Protein AF-A0A0R3DWK3-F1 (afdb_monomer_lite)

Foldseek 3Di:
DDQDDPQDAQQDPVSVVPADQVLLCCLLVPADQPDDQDDPVSPDSNNNSVVVNCCVVVVDPDDPSNVNHVVVVVVVVVPDPDD

Sequence (83 aa):
MRYRVNFKPVVTLADLDSLNQDLVAEAYISAKRGDPEPGSNRGRAYWHGWRCRMMDLGEISIDDGHRRLVRAYVERLRNKPST

pLDDT: mean 90.28, std 12.87, range [38.53, 98.06]

Radius of gyration: 13.38 Å; chains: 1; bounding box: 26×29×40 Å

Structure (mmCIF, N/CA/C/O backbone):
data_AF-A0A0R3DWK3-F1
#
_entry.id   AF-A0A0R3DWK3-F1
#
loop_
_atom_site.group_PDB
_atom_site.id
_atom_site.type_symbol
_atom_site.label_atom_id
_atom_site.label_alt_id
_atom_site.label_comp_id
_atom_site.label_asym_id
_atom_site.label_entity_id
_atom_site.label_seq_id
_atom_site.pdbx_PDB_ins_code
_atom_site.Cartn_x
_atom_site.Cartn_y
_atom_site.Cartn_z
_atom_site.occupancy
_atom_site.B_iso_or_equiv
_atom_site.auth_seq_id
_atom_site.auth_comp_id
_atom_site.auth_asym_id
_atom_site.auth_atom_id
_atom_site.pdbx_PDB_model_num
ATOM 1 N N . MET A 1 1 ? 10.074 -15.371 -18.181 1.00 38.53 1 MET A N 1
ATOM 2 C CA . MET A 1 1 ? 8.669 -15.559 -17.754 1.00 38.53 1 MET A CA 1
ATOM 3 C C . MET A 1 1 ? 8.404 -14.590 -16.603 1.00 38.53 1 MET A C 1
ATOM 5 O O . MET A 1 1 ? 9.011 -14.753 -15.554 1.00 38.53 1 MET A O 1
ATOM 9 N N . ARG A 1 2 ? 7.639 -13.506 -16.808 1.00 45.53 2 ARG A N 1
ATOM 10 C CA . ARG A 1 2 ? 7.312 -12.554 -15.728 1.00 45.53 2 ARG A CA 1
ATOM 11 C C . ARG A 1 2 ? 6.138 -13.134 -14.937 1.00 45.53 2 ARG A C 1
ATOM 13 O O . ARG A 1 2 ? 5.024 -13.139 -15.450 1.00 45.53 2 ARG A O 1
ATOM 20 N N . TYR A 1 3 ? 6.383 -13.650 -13.734 1.00 50.03 3 TYR A N 1
ATOM 21 C CA . TYR A 1 3 ? 5.306 -14.018 -12.814 1.00 50.03 3 TYR A CA 1
ATOM 22 C C . TYR A 1 3 ? 4.645 -12.727 -12.320 1.00 50.03 3 TYR A C 1
ATOM 24 O O . TYR A 1 3 ? 5.114 -12.109 -11.371 1.00 50.03 3 TYR A O 1
ATOM 32 N N . ARG A 1 4 ? 3.595 -12.280 -13.017 1.00 56.03 4 ARG A N 1
ATOM 33 C CA . ARG A 1 4 ? 2.717 -11.220 -12.515 1.00 56.03 4 ARG A CA 1
ATOM 34 C C . ARG A 1 4 ? 1.914 -11.789 -11.361 1.00 56.03 4 ARG A C 1
ATOM 36 O O . ARG A 1 4 ? 1.294 -12.845 -11.500 1.00 56.03 4 ARG A O 1
ATOM 43 N N . VAL A 1 5 ? 1.944 -11.112 -10.226 1.00 63.03 5 VAL A N 1
ATOM 44 C CA . VAL A 1 5 ? 1.196 -11.557 -9.059 1.00 63.03 5 VAL A CA 1
ATOM 45 C C . VAL A 1 5 ? -0.233 -11.062 -9.179 1.00 63.03 5 VAL A C 1
ATOM 47 O O . VAL A 1 5 ? -0.471 -9.876 -9.363 1.00 63.03 5 VAL A O 1
ATOM 50 N N . ASN A 1 6 ? -1.203 -11.967 -9.068 1.00 69.56 6 ASN A N 1
ATOM 51 C CA . ASN A 1 6 ? -2.618 -11.609 -9.125 1.00 69.56 6 ASN A CA 1
ATOM 52 C C . ASN A 1 6 ? -3.168 -11.345 -7.714 1.00 69.56 6 ASN A C 1
ATOM 54 O O . ASN A 1 6 ? -4.084 -12.026 -7.247 1.00 69.56 6 ASN A O 1
ATOM 58 N N . PHE A 1 7 ? -2.555 -10.407 -6.986 1.00 83.75 7 PHE A N 1
ATOM 59 C CA . PHE A 1 7 ? -3.134 -9.956 -5.724 1.00 83.75 7 PHE A CA 1
ATOM 60 C C . PHE A 1 7 ? -4.351 -9.079 -6.009 1.00 83.75 7 PHE A C 1
ATOM 62 O O . PHE A 1 7 ? -4.299 -8.152 -6.814 1.00 83.75 7 PHE A O 1
ATOM 69 N N . LYS A 1 8 ? -5.456 -9.351 -5.308 1.00 85.75 8 LYS A N 1
ATOM 70 C CA . LYS A 1 8 ? -6.631 -8.481 -5.365 1.00 85.75 8 LYS A CA 1
ATOM 71 C C . LYS A 1 8 ? -6.283 -7.121 -4.743 1.00 85.75 8 LYS A C 1
ATOM 73 O O . LYS A 1 8 ? -5.850 -7.103 -3.579 1.00 85.75 8 LYS A O 1
ATOM 78 N N . PRO A 1 9 ? -6.504 -6.002 -5.463 1.00 88.94 9 PRO A N 1
ATOM 79 C CA . PRO A 1 9 ? -6.346 -4.664 -4.911 1.00 88.94 9 PRO A CA 1
ATOM 80 C C . PRO A 1 9 ? -7.085 -4.507 -3.580 1.00 88.94 9 PRO A C 1
ATOM 82 O O . PRO A 1 9 ? -8.183 -5.031 -3.393 1.00 88.94 9 PRO A O 1
ATOM 85 N N . VAL A 1 10 ? -6.461 -3.804 -2.641 1.00 93.75 10 VAL A N 1
ATOM 86 C CA . VAL A 1 10 ? -7.092 -3.395 -1.382 1.00 93.75 10 VAL A CA 1
ATOM 87 C C . VAL A 1 10 ? -7.982 -2.204 -1.700 1.00 93.75 10 VAL A C 1
ATOM 89 O O . VAL A 1 10 ? -7.497 -1.197 -2.212 1.00 93.75 10 VAL A O 1
ATOM 92 N N . VAL A 1 11 ? -9.281 -2.336 -1.442 1.00 94.88 11 VAL A N 1
ATOM 93 C CA . VAL A 1 11 ? -10.273 -1.298 -1.777 1.00 94.88 11 VAL A CA 1
ATOM 94 C C . VAL A 1 11 ? -11.186 -0.940 -0.604 1.00 94.88 11 VAL A C 1
ATOM 96 O O . VAL A 1 11 ? -12.017 -0.045 -0.733 1.00 94.88 11 VAL A O 1
ATOM 99 N N . THR A 1 12 ? -11.037 -1.620 0.537 1.00 96.25 12 THR A N 1
ATOM 100 C CA . THR A 1 12 ? -11.833 -1.406 1.753 1.00 96.25 12 THR A CA 1
ATOM 101 C C . THR A 1 12 ? -10.931 -1.164 2.963 1.00 96.25 12 THR A C 1
ATOM 103 O O . THR A 1 12 ? -9.782 -1.608 2.987 1.00 96.25 12 THR A O 1
ATOM 106 N N . LEU A 1 13 ? -11.453 -0.482 3.990 1.00 95.94 13 LEU A N 1
ATOM 107 C CA . LEU A 1 13 ? -10.728 -0.293 5.253 1.00 95.94 13 LEU A CA 1
ATOM 108 C C . LEU A 1 13 ? -10.490 -1.617 5.987 1.00 95.94 13 LEU A C 1
ATOM 110 O O . LEU A 1 13 ? -9.429 -1.790 6.566 1.00 95.94 13 LEU A O 1
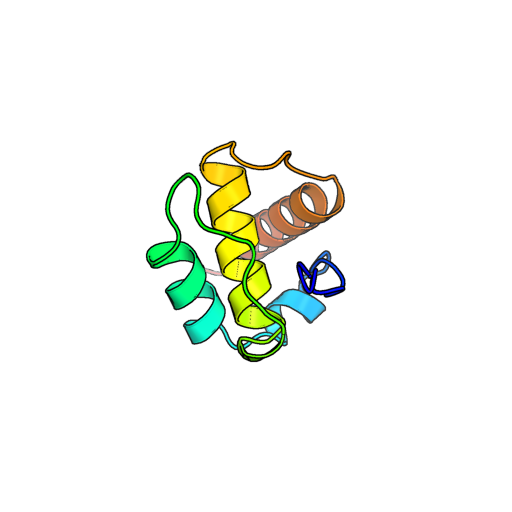ATOM 114 N N . ALA A 1 14 ? -11.433 -2.560 5.909 1.00 96.00 14 ALA A N 1
ATOM 115 C CA . ALA A 1 14 ? -11.280 -3.883 6.512 1.00 96.00 14 ALA A CA 1
ATOM 116 C C . ALA A 1 14 ? -10.147 -4.687 5.854 1.00 96.00 14 ALA A C 1
ATOM 118 O O . ALA A 1 14 ? -9.340 -5.299 6.549 1.00 96.00 14 ALA A O 1
ATOM 119 N N . ASP A 1 15 ? -10.039 -4.645 4.519 1.00 95.25 15 ASP A N 1
ATOM 120 C CA . ASP A 1 15 ? -8.893 -5.231 3.821 1.00 95.25 15 ASP A CA 1
ATOM 121 C C . ASP A 1 15 ? -7.587 -4.563 4.257 1.00 95.25 15 ASP A C 1
ATOM 123 O O . ASP A 1 15 ? -6.607 -5.263 4.499 1.00 95.25 15 ASP A O 1
ATOM 127 N N . LEU A 1 16 ? -7.572 -3.229 4.359 1.00 95.75 16 LEU A N 1
ATOM 128 C CA . LEU A 1 16 ? -6.389 -2.473 4.768 1.00 95.75 16 LEU A CA 1
ATOM 129 C C . LEU A 1 16 ? -5.959 -2.838 6.195 1.00 95.75 16 LEU A C 1
ATOM 131 O O . LEU A 1 16 ? -4.783 -3.111 6.410 1.00 95.75 16 LEU A O 1
ATOM 135 N N . ASP A 1 17 ? -6.902 -2.907 7.136 1.00 95.88 17 ASP A N 1
ATOM 136 C CA . ASP A 1 17 ? -6.657 -3.261 8.540 1.00 95.88 17 ASP A CA 1
ATOM 137 C C . ASP A 1 17 ? -6.179 -4.716 8.704 1.00 95.88 17 ASP A C 1
ATOM 139 O O . ASP A 1 17 ? -5.474 -5.028 9.660 1.00 95.88 17 ASP A O 1
ATOM 143 N N . SER A 1 18 ? -6.512 -5.605 7.760 1.00 95.81 18 SER A N 1
ATOM 144 C CA . SER A 1 18 ? -6.039 -6.998 7.761 1.00 95.81 18 SER A CA 1
ATOM 145 C C . SER A 1 18 ? -4.580 -7.166 7.319 1.00 95.81 18 SER A C 1
ATOM 147 O O . SER A 1 18 ? -4.008 -8.248 7.472 1.00 95.81 18 SER A O 1
ATOM 149 N N . LEU A 1 19 ? -3.969 -6.131 6.731 1.00 96.38 19 LEU A N 1
ATOM 150 C CA . LEU A 1 19 ? -2.591 -6.201 6.260 1.00 96.38 19 LEU A CA 1
ATOM 151 C C . LEU A 1 19 ? -1.595 -6.015 7.406 1.00 96.38 19 LEU A C 1
ATOM 153 O O . LEU A 1 19 ? -1.815 -5.241 8.336 1.00 96.38 19 LEU A O 1
ATOM 157 N N . ASN A 1 20 ? -0.436 -6.661 7.273 1.00 96.62 20 ASN A N 1
ATOM 158 C CA . ASN A 1 20 ? 0.730 -6.315 8.075 1.00 96.62 20 ASN A CA 1
ATOM 159 C C . ASN A 1 20 ? 1.216 -4.912 7.667 1.00 96.62 20 ASN A C 1
ATOM 161 O O . ASN A 1 20 ? 1.767 -4.739 6.578 1.00 96.62 20 ASN A O 1
ATOM 165 N N . GLN A 1 21 ? 0.996 -3.927 8.540 1.00 96.19 21 GLN A N 1
ATOM 166 C CA . GLN A 1 21 ? 1.302 -2.522 8.264 1.00 96.19 21 GLN A CA 1
ATOM 167 C C . GLN A 1 21 ? 2.806 -2.253 8.149 1.00 96.19 21 GLN A C 1
ATOM 169 O O . GLN A 1 21 ? 3.194 -1.387 7.367 1.00 96.19 21 GLN A O 1
ATOM 174 N N . ASP A 1 22 ? 3.653 -3.027 8.832 1.00 97.69 22 ASP A N 1
ATOM 175 C CA . ASP A 1 22 ? 5.110 -2.879 8.741 1.00 97.69 22 ASP A CA 1
ATOM 176 C C . ASP A 1 22 ? 5.600 -3.232 7.334 1.00 97.69 22 ASP A C 1
ATOM 178 O O . ASP A 1 22 ? 6.404 -2.507 6.755 1.00 97.69 22 ASP A O 1
ATOM 182 N N . LEU A 1 23 ? 5.040 -4.284 6.725 1.00 97.06 23 LEU A N 1
ATOM 183 C CA . LEU A 1 23 ? 5.358 -4.662 5.342 1.00 97.06 23 LEU A CA 1
ATOM 184 C C . LEU A 1 23 ? 4.802 -3.670 4.316 1.00 97.06 23 LEU A C 1
ATOM 186 O O . LEU A 1 23 ? 5.424 -3.454 3.275 1.00 97.06 23 LEU A O 1
ATOM 190 N N . VAL A 1 24 ? 3.636 -3.070 4.586 1.00 97.62 24 VAL A N 1
ATOM 191 C CA . VAL A 1 24 ? 3.094 -1.987 3.747 1.00 97.62 24 VAL A CA 1
ATOM 192 C C . VAL A 1 24 ? 4.044 -0.789 3.781 1.00 97.62 24 VAL A C 1
ATOM 194 O O . VAL A 1 24 ? 4.407 -0.267 2.726 1.00 97.62 24 VAL A O 1
ATOM 197 N N . ALA A 1 25 ? 4.472 -0.376 4.977 1.00 97.75 25 ALA A N 1
ATOM 198 C CA . ALA A 1 25 ? 5.379 0.749 5.168 1.00 97.75 25 ALA A CA 1
ATOM 199 C C . ALA A 1 25 ? 6.760 0.481 4.556 1.00 97.75 25 ALA A C 1
ATOM 201 O O . ALA A 1 25 ? 7.259 1.320 3.807 1.00 97.75 25 ALA A O 1
ATOM 202 N N . GLU A 1 26 ? 7.345 -0.696 4.803 1.00 97.56 26 GLU A N 1
ATOM 203 C CA . GLU A 1 26 ? 8.622 -1.118 4.217 1.00 97.56 26 GLU A CA 1
ATOM 204 C C . GLU A 1 26 ? 8.573 -1.006 2.693 1.00 97.56 26 GLU A C 1
ATOM 206 O O . GLU A 1 26 ? 9.406 -0.321 2.101 1.00 97.56 26 GLU A O 1
ATOM 211 N N . ALA A 1 27 ? 7.567 -1.618 2.062 1.00 97.19 27 ALA A N 1
ATOM 212 C CA . ALA A 1 27 ? 7.439 -1.614 0.612 1.00 97.19 27 ALA A CA 1
ATOM 213 C C . ALA A 1 27 ? 7.237 -0.205 0.048 1.00 97.19 27 ALA A C 1
ATOM 215 O O . ALA A 1 27 ? 7.830 0.137 -0.973 1.00 97.19 27 ALA A O 1
ATOM 216 N N . TYR A 1 28 ? 6.423 0.619 0.713 1.00 97.81 28 TYR A N 1
ATOM 217 C CA . TYR A 1 28 ? 6.190 1.998 0.294 1.00 97.81 28 TYR A CA 1
ATOM 218 C C . TYR A 1 28 ? 7.473 2.842 0.361 1.00 97.81 28 TYR A C 1
ATOM 220 O O . TYR A 1 28 ? 7.764 3.605 -0.559 1.00 97.81 28 TYR A O 1
ATOM 228 N N . ILE A 1 29 ? 8.259 2.686 1.430 1.00 98.06 29 ILE A N 1
ATOM 229 C CA . ILE A 1 29 ? 9.517 3.415 1.638 1.00 98.06 29 ILE A CA 1
ATOM 230 C C . ILE A 1 29 ? 10.605 2.924 0.676 1.00 98.06 29 ILE A C 1
ATOM 232 O O . ILE A 1 29 ? 11.346 3.737 0.120 1.00 98.06 29 ILE A O 1
ATOM 236 N N . SER A 1 30 ? 10.720 1.608 0.474 1.00 96.75 30 SER A N 1
ATOM 237 C CA . SER A 1 30 ? 11.803 1.020 -0.318 1.00 96.75 30 SER A CA 1
ATOM 238 C C . SER A 1 30 ? 11.622 1.194 -1.824 1.00 96.75 30 SER A C 1
ATOM 240 O O . SER A 1 30 ? 12.615 1.172 -2.550 1.00 96.75 30 SER A O 1
ATOM 242 N N . ALA A 1 31 ? 10.379 1.337 -2.290 1.00 96.94 31 ALA A N 1
ATOM 243 C CA . ALA A 1 31 ? 10.054 1.319 -3.708 1.00 96.94 31 ALA A CA 1
ATOM 244 C C . ALA A 1 31 ? 10.435 2.625 -4.439 1.00 96.94 31 ALA A C 1
ATOM 246 O O . ALA A 1 31 ? 10.171 3.746 -3.983 1.00 96.94 31 ALA A O 1
ATOM 247 N N . LYS A 1 32 ? 11.052 2.464 -5.613 1.00 97.50 32 LYS A N 1
ATOM 248 C CA . LYS A 1 32 ? 11.629 3.516 -6.461 1.00 97.50 32 LYS A CA 1
ATOM 249 C C . LYS A 1 32 ? 11.098 3.438 -7.894 1.00 97.50 32 LYS A C 1
ATOM 251 O O . LYS A 1 32 ? 10.575 2.419 -8.332 1.00 97.50 32 LYS A O 1
ATOM 256 N N . ARG A 1 33 ? 11.252 4.537 -8.641 1.00 96.62 33 ARG A N 1
ATOM 257 C CA . ARG A 1 33 ? 10.875 4.605 -10.063 1.00 96.62 33 ARG A CA 1
ATOM 258 C C . ARG A 1 33 ? 11.544 3.486 -10.860 1.00 96.62 33 ARG A C 1
ATOM 260 O O . ARG A 1 33 ? 12.743 3.266 -10.703 1.00 96.62 33 ARG A O 1
ATOM 267 N N . GLY A 1 34 ? 10.777 2.817 -11.717 1.00 94.81 34 GLY A N 1
ATOM 268 C CA . GLY A 1 34 ? 11.252 1.684 -12.511 1.00 94.81 34 GLY A CA 1
ATOM 269 C C . GLY A 1 34 ? 11.419 0.360 -11.752 1.00 94.81 34 GLY A C 1
ATOM 270 O O . GLY A 1 34 ? 11.791 -0.630 -12.387 1.00 94.81 34 GLY A O 1
ATOM 271 N N . ASP A 1 35 ? 11.135 0.300 -10.444 1.00 94.94 35 ASP A N 1
ATOM 272 C CA . ASP A 1 35 ? 11.175 -0.969 -9.716 1.00 94.94 35 ASP A CA 1
ATOM 273 C C . ASP A 1 35 ? 10.154 -1.960 -10.296 1.00 94.94 35 ASP A C 1
ATOM 275 O O . ASP A 1 35 ? 9.013 -1.591 -10.600 1.00 94.94 35 ASP A O 1
ATOM 279 N N . PRO A 1 36 ? 10.527 -3.242 -10.432 1.00 93.19 36 PRO A N 1
ATOM 280 C CA . PRO A 1 36 ? 9.599 -4.255 -10.896 1.00 93.19 36 PRO A CA 1
ATOM 281 C C . PRO A 1 36 ? 8.490 -4.492 -9.867 1.00 93.19 36 PRO A C 1
ATOM 283 O O . PRO A 1 36 ? 8.686 -4.346 -8.660 1.00 93.19 36 PRO A O 1
ATOM 286 N N . GLU A 1 37 ? 7.335 -4.943 -10.354 1.00 93.06 37 GLU A N 1
ATOM 287 C CA . GLU A 1 37 ? 6.261 -5.425 -9.488 1.00 93.06 37 GLU A CA 1
ATOM 288 C C . GLU A 1 37 ? 6.774 -6.560 -8.574 1.00 93.06 37 GLU A C 1
ATOM 290 O O . GLU A 1 37 ? 7.392 -7.509 -9.077 1.00 93.06 37 GLU A O 1
ATOM 295 N N . PRO A 1 38 ? 6.536 -6.491 -7.247 1.00 91.44 38 PRO A N 1
ATOM 296 C CA . PRO A 1 38 ? 6.970 -7.517 -6.311 1.00 91.44 38 PRO A CA 1
ATOM 297 C C . PRO A 1 38 ? 6.390 -8.886 -6.658 1.00 91.44 38 PRO A C 1
ATOM 299 O O . PRO A 1 38 ? 5.208 -9.013 -6.973 1.00 91.44 38 PRO A O 1
ATOM 302 N N . GLY A 1 39 ? 7.224 -9.920 -6.543 1.00 85.38 39 GLY A N 1
ATOM 303 C CA . GLY A 1 39 ? 6.812 -11.312 -6.706 1.00 85.38 39 GLY A CA 1
ATOM 304 C C . GLY A 1 39 ? 5.896 -11.811 -5.583 1.00 85.38 39 GLY A C 1
ATOM 305 O O . GLY A 1 39 ? 5.739 -11.186 -4.531 1.00 85.38 39 GLY A O 1
ATOM 306 N N . SER A 1 40 ? 5.292 -12.986 -5.794 1.00 82.81 40 SER A N 1
ATOM 307 C CA . SER A 1 40 ? 4.305 -13.571 -4.872 1.00 82.81 40 SER A CA 1
ATOM 308 C C . SER A 1 40 ? 4.893 -13.929 -3.506 1.00 82.81 40 SER A C 1
ATOM 310 O O . SER A 1 40 ? 4.160 -13.994 -2.522 1.00 82.81 40 SER A O 1
ATOM 312 N N . ASN A 1 41 ? 6.216 -14.085 -3.426 1.00 84.88 41 ASN A N 1
ATOM 313 C CA . ASN A 1 41 ? 6.969 -14.352 -2.203 1.00 84.88 41 ASN A CA 1
ATOM 314 C C . ASN A 1 41 ? 6.922 -13.215 -1.168 1.00 84.88 41 ASN A C 1
ATOM 316 O O . ASN A 1 41 ? 7.217 -13.460 -0.003 1.00 84.88 41 ASN A O 1
ATOM 320 N N . ARG A 1 42 ? 6.567 -11.985 -1.564 1.00 86.75 42 ARG A N 1
ATOM 321 C CA . ARG A 1 42 ? 6.490 -10.825 -0.656 1.00 86.75 42 ARG A CA 1
ATOM 322 C C . ARG A 1 42 ? 5.104 -10.627 -0.024 1.00 86.75 42 ARG A C 1
ATOM 324 O O . ARG A 1 42 ? 4.976 -9.905 0.960 1.00 86.75 42 ARG A O 1
ATOM 331 N N . GLY A 1 43 ? 4.06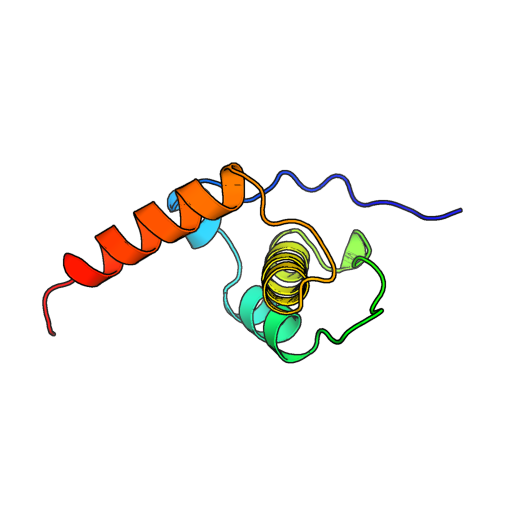9 -11.281 -0.557 1.00 92.38 43 GLY A N 1
ATOM 332 C CA . GLY A 1 43 ? 2.704 -11.216 -0.027 1.00 92.38 43 GLY A CA 1
ATOM 333 C C . GLY A 1 43 ? 1.914 -9.945 -0.387 1.00 92.38 43 GLY A C 1
ATOM 334 O O . GLY A 1 43 ? 2.443 -8.972 -0.928 1.00 92.38 43 GLY A O 1
ATOM 335 N N . ARG A 1 44 ? 0.608 -9.961 -0.069 1.00 94.38 44 ARG A N 1
ATOM 336 C CA . ARG A 1 44 ? -0.360 -8.899 -0.425 1.00 94.38 44 ARG A CA 1
ATOM 337 C C . ARG A 1 44 ? -0.047 -7.556 0.244 1.00 94.38 44 ARG A C 1
ATOM 339 O O . ARG A 1 44 ? -0.244 -6.522 -0.386 1.00 94.38 44 ARG A O 1
ATOM 346 N N . ALA A 1 45 ? 0.437 -7.567 1.489 1.00 95.81 45 ALA A N 1
ATOM 347 C CA . ALA A 1 45 ? 0.761 -6.354 2.246 1.00 95.81 45 ALA A CA 1
ATOM 348 C C . ALA A 1 45 ? 1.908 -5.565 1.596 1.00 95.81 45 ALA A C 1
ATOM 350 O O . ALA A 1 45 ? 1.756 -4.387 1.280 1.00 95.81 45 ALA A O 1
ATOM 351 N N . TYR A 1 46 ? 3.013 -6.249 1.294 1.00 96.50 46 TYR A N 1
ATOM 352 C CA . TYR A 1 46 ? 4.156 -5.650 0.610 1.00 96.50 46 TYR A CA 1
ATOM 353 C C . TYR A 1 46 ? 3.770 -5.140 -0.787 1.00 96.50 46 TYR A C 1
ATOM 355 O O . TYR A 1 46 ? 4.072 -4.008 -1.158 1.00 96.50 46 TYR A O 1
ATOM 363 N N . TRP A 1 47 ? 3.027 -5.942 -1.558 1.00 95.94 47 TRP A N 1
ATOM 364 C CA . TRP A 1 47 ? 2.534 -5.513 -2.869 1.00 95.94 47 TRP A CA 1
ATOM 365 C C . TRP A 1 47 ? 1.647 -4.262 -2.782 1.00 95.94 47 TRP A C 1
ATOM 367 O O . TRP A 1 47 ? 1.776 -3.367 -3.615 1.00 95.94 47 TRP A O 1
ATOM 377 N N . HIS A 1 48 ? 0.787 -4.157 -1.762 1.00 96.38 48 HIS A N 1
ATOM 378 C CA . HIS A 1 48 ? -0.047 -2.974 -1.554 1.00 96.38 48 HIS A CA 1
ATOM 379 C C . HIS A 1 48 ? 0.792 -1.711 -1.309 1.00 96.38 48 HIS A C 1
ATOM 381 O O . HIS A 1 48 ? 0.544 -0.697 -1.959 1.00 96.38 48 HIS A O 1
ATOM 387 N N . GLY A 1 49 ? 1.809 -1.781 -0.442 1.00 97.00 49 GLY A N 1
ATOM 388 C CA . GLY A 1 49 ? 2.710 -0.655 -0.177 1.00 97.00 49 GLY A CA 1
ATOM 389 C C . GLY A 1 49 ? 3.490 -0.205 -1.415 1.00 97.00 49 GLY A C 1
ATOM 390 O O . GLY A 1 49 ? 3.483 0.982 -1.751 1.00 97.00 49 GLY A O 1
ATOM 391 N N . TRP A 1 50 ? 4.074 -1.154 -2.159 1.00 97.25 50 TRP A N 1
ATOM 392 C CA . TRP A 1 50 ? 4.735 -0.874 -3.443 1.00 97.25 50 TRP A CA 1
ATOM 393 C C . TRP A 1 50 ? 3.776 -0.208 -4.434 1.00 97.25 50 TRP A C 1
ATOM 395 O O . TRP A 1 50 ? 4.116 0.796 -5.055 1.00 97.25 50 TRP A O 1
ATOM 405 N N . ARG A 1 51 ? 2.550 -0.730 -4.551 1.00 95.81 51 ARG A N 1
ATOM 406 C CA . ARG A 1 51 ? 1.538 -0.209 -5.473 1.00 95.81 51 ARG A CA 1
ATOM 407 C C . ARG A 1 51 ? 1.169 1.236 -5.152 1.00 95.81 51 ARG A C 1
ATOM 409 O O . ARG A 1 51 ? 1.110 2.051 -6.068 1.00 95.81 51 ARG A O 1
ATOM 416 N N . CYS A 1 52 ? 0.940 1.552 -3.876 1.00 96.62 52 CYS A N 1
ATOM 417 C CA . CYS A 1 52 ? 0.684 2.925 -3.437 1.00 96.62 52 CYS A CA 1
ATOM 418 C C . CYS A 1 52 ? 1.853 3.841 -3.822 1.00 96.62 52 CYS A C 1
ATOM 420 O O . CYS A 1 52 ? 1.642 4.882 -4.437 1.00 96.62 52 CYS A O 1
ATOM 422 N N . ARG A 1 53 ? 3.097 3.408 -3.582 1.00 97.56 53 ARG A N 1
ATOM 423 C CA . ARG A 1 53 ? 4.281 4.193 -3.947 1.00 97.56 53 ARG A CA 1
ATOM 424 C C . ARG A 1 53 ? 4.411 4.416 -5.453 1.00 97.56 53 ARG A C 1
ATOM 426 O O . ARG A 1 53 ? 4.717 5.526 -5.875 1.00 97.56 53 ARG A O 1
ATOM 433 N N . MET A 1 54 ? 4.174 3.391 -6.269 1.00 97.38 54 MET A N 1
ATOM 434 C CA . MET A 1 54 ? 4.225 3.520 -7.729 1.00 97.38 54 MET A CA 1
ATOM 435 C C . MET A 1 54 ? 3.147 4.459 -8.274 1.00 97.38 54 MET A C 1
ATOM 437 O O . MET A 1 54 ? 3.404 5.177 -9.240 1.00 97.38 54 MET A O 1
ATOM 441 N N . MET A 1 55 ? 1.962 4.480 -7.658 1.00 96.56 55 MET A N 1
ATOM 442 C CA . MET A 1 55 ? 0.908 5.446 -7.984 1.00 96.56 55 MET A CA 1
ATOM 443 C C . MET A 1 55 ? 1.329 6.877 -7.649 1.00 96.56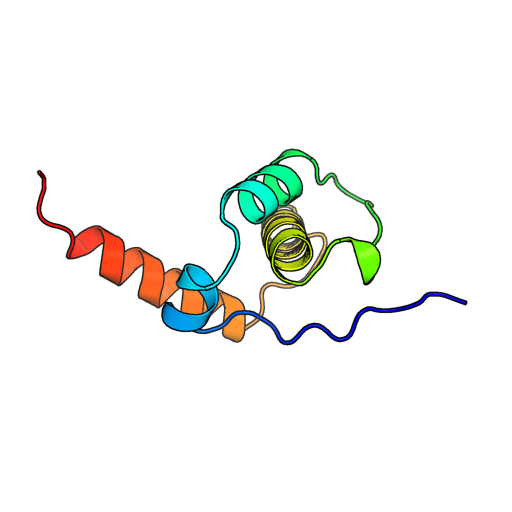 55 MET A C 1
ATOM 445 O O . MET A 1 55 ? 1.196 7.755 -8.498 1.00 96.56 55 MET A O 1
ATOM 449 N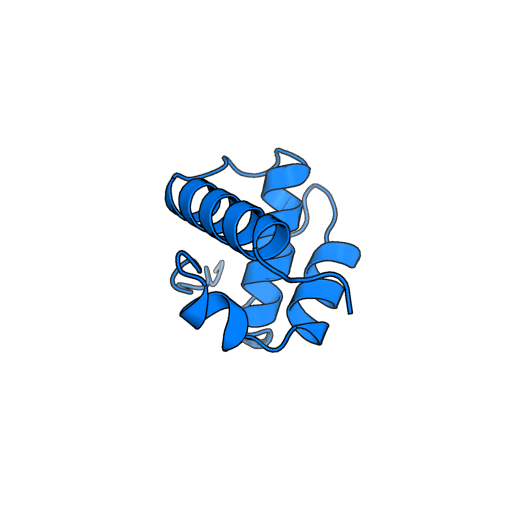 N . ASP A 1 56 ? 1.900 7.101 -6.464 1.00 96.44 56 ASP A N 1
ATOM 450 C CA . ASP A 1 56 ? 2.367 8.426 -6.035 1.00 96.44 56 ASP A CA 1
ATOM 451 C C . ASP A 1 56 ? 3.538 8.940 -6.881 1.00 96.44 56 ASP A C 1
ATOM 453 O O . ASP A 1 56 ? 3.673 10.138 -7.128 1.00 96.44 56 ASP A O 1
ATOM 457 N N . LEU A 1 57 ? 4.384 8.032 -7.372 1.00 96.25 57 LEU A N 1
ATOM 458 C CA . LEU A 1 57 ? 5.434 8.357 -8.334 1.00 96.25 57 LEU A CA 1
ATOM 459 C C . LEU A 1 57 ? 4.883 8.569 -9.758 1.00 96.25 57 LEU A C 1
ATOM 461 O O . LEU A 1 57 ? 5.596 9.108 -10.605 1.00 96.25 57 LEU A O 1
ATOM 465 N N . GLY A 1 58 ? 3.641 8.179 -10.047 1.00 96.62 58 GLY A N 1
ATOM 466 C CA . GLY A 1 58 ? 3.053 8.234 -11.388 1.00 96.62 58 GLY A CA 1
ATOM 467 C C . GLY A 1 58 ? 3.576 7.159 -12.348 1.00 96.62 58 GLY A C 1
ATOM 468 O O . GLY A 1 58 ? 3.378 7.273 -13.553 1.00 96.62 58 GLY A O 1
ATOM 469 N N . GLU A 1 59 ? 4.242 6.122 -11.832 1.00 96.44 59 GLU A N 1
ATOM 470 C CA . GLU A 1 59 ? 4.720 4.968 -12.612 1.00 96.44 59 GLU A CA 1
ATOM 471 C C . GLU A 1 59 ? 3.559 4.058 -13.037 1.00 96.44 59 GLU A C 1
ATOM 473 O O . GLU A 1 59 ? 3.614 3.397 -14.074 1.00 96.44 59 GLU A O 1
ATOM 478 N N . ILE A 1 60 ? 2.484 4.037 -12.243 1.00 94.94 60 ILE A N 1
ATOM 479 C CA . ILE A 1 60 ? 1.233 3.352 -12.573 1.00 94.94 60 ILE A CA 1
ATOM 480 C C . ILE A 1 60 ? 0.040 4.284 -12.359 1.00 94.94 60 ILE A C 1
ATOM 482 O O . ILE A 1 60 ? 0.054 5.160 -11.495 1.00 94.94 60 ILE A O 1
ATOM 486 N N . SER A 1 61 ? -1.024 4.085 -13.138 1.00 95.50 61 SER A N 1
ATOM 487 C CA . SER A 1 61 ? -2.242 4.889 -13.028 1.00 95.50 61 SER A CA 1
ATOM 488 C C . SER A 1 61 ? -2.985 4.625 -11.720 1.00 95.50 61 SER A C 1
ATOM 490 O O . SER A 1 61 ? -3.186 3.474 -11.334 1.00 95.50 61 SER A O 1
ATOM 492 N N . ILE A 1 62 ? -3.462 5.694 -11.083 1.00 94.88 62 ILE A N 1
ATOM 493 C CA . ILE A 1 62 ? -4.339 5.613 -9.912 1.00 94.88 62 ILE A CA 1
ATOM 494 C C . ILE A 1 62 ? -5.705 5.068 -10.342 1.00 94.88 62 ILE A C 1
ATOM 496 O O . ILE A 1 62 ? -6.387 5.688 -11.161 1.00 94.88 62 ILE A O 1
ATOM 500 N N . ASP A 1 63 ? -6.125 3.947 -9.758 1.00 92.81 63 ASP A N 1
ATOM 501 C CA . ASP A 1 63 ? -7.409 3.317 -10.065 1.00 92.81 63 ASP A CA 1
ATOM 502 C C . ASP A 1 63 ? -8.533 3.708 -9.095 1.00 92.81 63 ASP A C 1
ATOM 504 O O . ASP A 1 63 ? -8.311 4.216 -7.993 1.00 92.81 63 ASP A O 1
ATOM 508 N N . ASP A 1 64 ? -9.778 3.446 -9.497 1.00 94.25 64 ASP A N 1
ATOM 509 C CA . ASP A 1 64 ? -10.952 3.801 -8.691 1.00 94.25 64 ASP A CA 1
ATOM 510 C C . ASP A 1 64 ? -11.014 3.041 -7.363 1.00 94.25 64 ASP A C 1
ATOM 512 O O . ASP A 1 64 ? -11.548 3.553 -6.379 1.00 94.25 64 ASP A O 1
ATOM 516 N N . GLY A 1 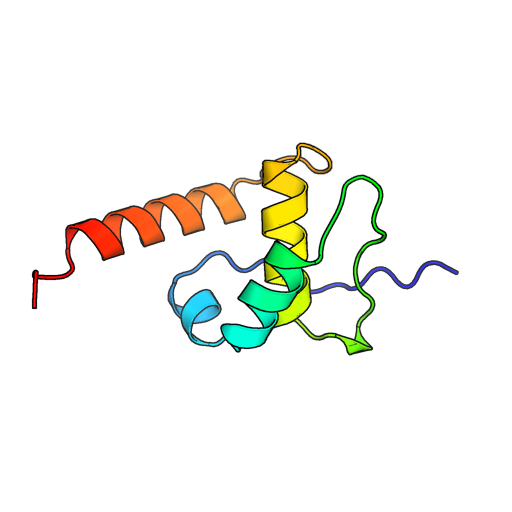65 ? -10.447 1.832 -7.312 1.00 92.81 65 GLY A N 1
ATOM 517 C CA . GLY A 1 65 ? -10.295 1.071 -6.075 1.00 92.81 65 GLY A CA 1
ATOM 518 C C . GLY A 1 65 ? -9.448 1.819 -5.047 1.00 92.81 65 GLY A C 1
ATOM 519 O O . GLY A 1 65 ? -9.884 1.995 -3.908 1.00 92.81 65 GLY A O 1
ATOM 520 N N . HIS A 1 66 ? -8.287 2.323 -5.466 1.00 95.31 66 HIS A N 1
ATOM 521 C CA . HIS A 1 66 ? -7.409 3.122 -4.620 1.00 95.31 66 HIS A CA 1
ATOM 522 C C . HIS A 1 66 ? -8.058 4.452 -4.218 1.00 95.31 66 HIS A C 1
ATOM 524 O O . HIS A 1 66 ? -8.039 4.806 -3.041 1.00 95.31 66 HIS A O 1
ATOM 530 N N . ARG A 1 67 ? -8.724 5.153 -5.147 1.00 95.50 67 ARG A N 1
ATOM 531 C CA . ARG A 1 67 ? -9.443 6.404 -4.831 1.00 95.50 67 ARG A CA 1
ATOM 532 C C . ARG A 1 67 ? -10.515 6.205 -3.760 1.00 95.50 67 ARG A C 1
ATOM 534 O O . ARG A 1 67 ? -10.615 7.011 -2.835 1.00 95.50 67 ARG A O 1
ATOM 541 N N . ARG A 1 68 ? -11.304 5.127 -3.863 1.00 95.94 68 ARG A N 1
ATOM 542 C CA . ARG A 1 68 ? -12.318 4.773 -2.855 1.00 95.94 68 ARG A CA 1
ATOM 543 C C . ARG A 1 68 ? -11.686 4.497 -1.494 1.00 95.94 68 ARG A C 1
ATOM 545 O O . ARG A 1 68 ? -12.181 5.012 -0.493 1.00 95.94 68 ARG A O 1
ATOM 552 N N . LEU A 1 69 ? -10.586 3.743 -1.464 1.00 96.44 69 LEU A N 1
ATOM 553 C CA . LEU A 1 69 ? -9.867 3.449 -0.227 1.00 96.44 69 LEU A CA 1
ATOM 554 C C . LEU A 1 69 ? -9.320 4.721 0.433 1.00 96.44 69 LEU A C 1
ATOM 556 O O . LEU A 1 69 ? -9.554 4.930 1.619 1.00 96.44 69 LEU A O 1
ATOM 560 N N . VAL A 1 70 ? -8.642 5.586 -0.328 1.00 95.50 70 VAL A N 1
ATOM 561 C CA . VAL A 1 70 ? -8.088 6.852 0.180 1.00 95.50 70 VAL A CA 1
ATOM 562 C C . VAL A 1 70 ? -9.192 7.735 0.751 1.00 95.50 70 VAL A C 1
ATOM 564 O O . VAL A 1 70 ? -9.045 8.255 1.855 1.00 95.50 70 VAL A O 1
ATOM 567 N N . ARG A 1 71 ? -10.327 7.859 0.052 1.00 96.31 71 ARG A N 1
ATOM 568 C CA . ARG A 1 71 ? -11.481 8.614 0.554 1.00 96.31 71 ARG A CA 1
ATOM 569 C C . ARG A 1 71 ? -11.967 8.075 1.902 1.00 96.31 71 ARG A C 1
ATOM 571 O O . ARG A 1 71 ? -12.077 8.849 2.850 1.00 96.31 71 ARG A O 1
ATOM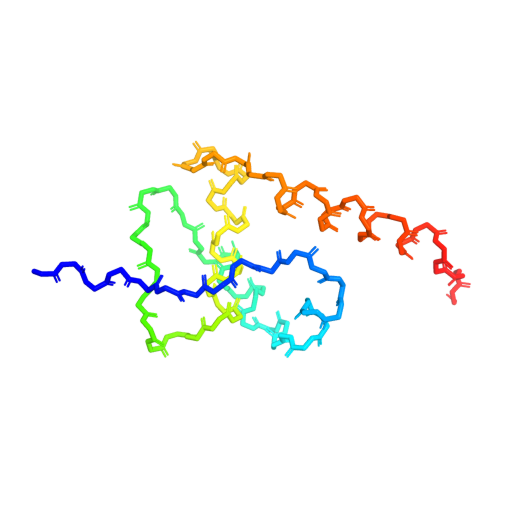 578 N N . ALA A 1 72 ? -12.205 6.767 2.001 1.00 96.38 72 ALA A N 1
ATOM 579 C CA . ALA A 1 72 ? -12.652 6.138 3.243 1.00 96.38 72 ALA A CA 1
ATOM 580 C C . ALA A 1 72 ? -11.620 6.301 4.375 1.00 96.38 72 ALA A C 1
ATOM 582 O O . ALA A 1 72 ? -11.980 6.516 5.531 1.00 96.38 72 ALA A O 1
ATOM 583 N N . TYR A 1 73 ? -10.327 6.239 4.049 1.00 95.25 73 TYR A N 1
ATOM 584 C CA . TYR A 1 73 ? -9.249 6.431 5.015 1.00 95.25 73 TYR A CA 1
ATOM 585 C C . TYR A 1 73 ? -9.200 7.870 5.544 1.00 95.25 73 TYR A C 1
ATOM 587 O O . TYR A 1 73 ? -9.120 8.075 6.753 1.00 95.25 73 TYR A O 1
ATOM 595 N N . VAL A 1 74 ? -9.334 8.871 4.670 1.00 95.06 74 VAL A N 1
ATOM 596 C CA . VAL A 1 74 ? -9.416 10.287 5.068 1.00 95.06 74 VAL A CA 1
ATOM 597 C C . VAL A 1 74 ? -10.643 10.547 5.946 1.00 95.06 74 VAL A C 1
ATOM 599 O O . VAL A 1 74 ? -10.533 11.236 6.959 1.00 95.06 74 VAL A O 1
ATOM 602 N N . GLU A 1 75 ? -11.801 9.979 5.604 1.00 95.81 75 GLU A N 1
ATOM 603 C CA . GLU A 1 75 ? -13.013 10.060 6.433 1.00 95.81 75 GLU A CA 1
ATOM 604 C C . GLU A 1 75 ? -12.789 9.421 7.819 1.00 95.81 75 GLU A C 1
ATOM 606 O O . GLU A 1 75 ? -13.130 10.026 8.836 1.00 95.81 75 GLU A O 1
ATOM 611 N N . ARG A 1 76 ? -12.120 8.259 7.892 1.00 94.44 76 ARG A N 1
ATOM 612 C CA . ARG A 1 76 ? -11.725 7.626 9.165 1.00 94.44 76 ARG A CA 1
ATOM 613 C C . ARG A 1 76 ? -10.815 8.523 10.005 1.00 94.44 76 ARG A C 1
ATOM 615 O O . ARG A 1 76 ? -11.000 8.580 11.217 1.00 94.44 76 ARG A O 1
ATOM 622 N N . LEU A 1 77 ? -9.839 9.202 9.397 1.00 92.25 77 LEU A N 1
ATOM 623 C CA . LEU A 1 77 ? -8.928 10.100 10.119 1.00 92.25 77 LEU A CA 1
ATOM 624 C C . LEU A 1 77 ? -9.649 11.322 10.694 1.00 92.25 77 LEU A C 1
ATOM 626 O O . LEU A 1 77 ? -9.360 11.712 11.817 1.00 92.25 77 LEU A O 1
ATOM 630 N N . ARG A 1 78 ? -10.611 11.890 9.958 1.00 92.31 78 ARG A N 1
ATOM 631 C CA . ARG A 1 78 ? -11.433 13.017 10.434 1.00 92.31 78 ARG A CA 1
ATOM 632 C C . ARG A 1 78 ? -12.308 12.651 11.631 1.00 92.31 78 ARG A C 1
ATOM 634 O O . ARG A 1 78 ? -12.562 13.500 12.475 1.00 92.31 78 ARG A O 1
ATOM 641 N N . ASN A 1 79 ? -12.758 11.401 11.687 1.00 89.31 79 ASN A N 1
ATOM 642 C CA . ASN A 1 79 ? -13.674 10.911 12.715 1.00 89.31 79 ASN A CA 1
ATOM 643 C C . ASN A 1 79 ? -12.964 10.296 13.930 1.00 89.31 79 ASN A C 1
ATOM 645 O O . ASN A 1 79 ? -13.636 9.903 14.883 1.00 89.31 79 ASN A O 1
ATOM 649 N N . LYS A 1 80 ? -11.630 10.169 13.915 1.00 79.81 80 LYS A N 1
ATOM 650 C CA . LYS A 1 80 ? -10.885 9.736 15.101 1.00 79.81 80 LYS A CA 1
ATOM 651 C C . LYS A 1 80 ? -10.860 10.894 16.109 1.00 79.81 80 LYS A C 1
ATOM 653 O O . LYS A 1 80 ? -10.311 11.941 15.771 1.00 79.81 80 LYS A O 1
ATOM 658 N N . PRO A 1 81 ? -11.437 10.739 17.315 1.00 67.25 81 PRO A N 1
ATOM 659 C CA . PRO A 1 81 ? -11.312 11.758 18.348 1.00 67.25 81 PRO A CA 1
ATOM 660 C C . PRO A 1 81 ? -9.833 11.927 18.712 1.00 67.25 81 PRO A C 1
ATOM 662 O O . PRO A 1 81 ? -9.095 10.942 18.764 1.00 67.25 81 PRO A O 1
ATOM 665 N N . SER A 1 82 ? -9.406 13.171 18.925 1.00 61.06 82 SER A N 1
ATOM 666 C CA . SER A 1 82 ? -8.077 13.485 19.449 1.00 61.06 82 SER A CA 1
ATOM 667 C C . SER A 1 82 ? -7.947 12.858 20.838 1.00 61.06 82 SER A C 1
ATOM 669 O O . SER A 1 82 ? -8.577 13.341 21.777 1.00 61.06 82 SER A O 1
ATOM 671 N N . THR A 1 83 ? -7.213 11.750 20.939 1.00 53.47 83 THR A N 1
ATOM 672 C CA . THR A 1 83 ? -6.812 11.157 22.222 1.00 53.47 83 THR A CA 1
ATOM 673 C C . THR A 1 83 ? -5.761 12.025 22.894 1.00 53.47 83 THR A C 1
ATOM 675 O O . THR A 1 83 ? -4.856 12.498 22.167 1.00 53.47 83 THR A O 1
#

Organism: NCBI:txid989370

Secondary structure (DSSP, 8-state):
------PPPP-SHHHHHTS-HHHHHHHHHH--TTPPPPPGGGHHHHHHHHHHHHHHTTSSPPPHHHHHHHHHHHHHHHTS---